Protein AF-A0A1Y4EN59-F1 (afdb_monomer_lite)

Secondary structure (DSSP, 8-state):
--HHHHHHHHHHHHTT--S------TT--TT-S--HHHHHHHHHHHTT--S----SSGGGT-SS-TTTTTHHHHS--

pLDDT: mean 71.88, std 15.23, range [33.19, 88.5]

Foldseek 3Di:
DDPVVVVQVVVCVVVVNPDDDDQDQPPDDLADPPGVSLVVVVVCVVVVNDPDDDDPDPSVNHDPPDCVPVCVPPPDD

Sequence (77 aa):
MSFQKRILETYAKQNGFTNLRWYTDDGFSGANFQRPGFQAMLADIEAGKVGTVIVKDMSRLGRNYLQVGFYTEMLFP

Radius of gyration: 13.68 Å; chains: 1; bounding box: 26×34×31 Å

Structure (mmCIF, N/CA/C/O backbone):
data_AF-A0A1Y4EN59-F1
#
_entry.id   AF-A0A1Y4EN59-F1
#
loop_
_atom_site.group_PDB
_atom_site.id
_atom_site.type_symbol
_atom_site.label_atom_id
_atom_site.label_alt_id
_atom_site.label_comp_id
_atom_site.label_asym_id
_atom_site.label_entity_id
_atom_site.label_seq_id
_atom_site.pdbx_PDB_ins_code
_atom_site.Cartn_x
_atom_site.Cartn_y
_atom_site.Cartn_z
_atom_site.occupancy
_atom_site.B_iso_or_equiv
_atom_site.auth_seq_id
_atom_site.auth_comp_id
_atom_site.auth_asym_id
_atom_site.auth_atom_id
_atom_site.pdbx_PDB_model_num
ATOM 1 N N . MET A 1 1 ? 8.916 -15.585 5.985 1.00 57.53 1 MET A N 1
ATOM 2 C CA . MET A 1 1 ? 8.246 -14.273 6.159 1.00 57.53 1 MET A CA 1
ATOM 3 C C . MET A 1 1 ? 9.328 -13.207 6.286 1.00 57.53 1 MET A C 1
ATOM 5 O O . MET A 1 1 ? 10.181 -13.356 7.151 1.00 57.53 1 MET A O 1
ATOM 9 N N . SER A 1 2 ? 9.381 -12.208 5.398 1.00 72.19 2 SER A N 1
ATOM 10 C CA . SER A 1 2 ? 10.431 -11.177 5.458 1.00 72.19 2 SER A CA 1
ATOM 11 C C . SER A 1 2 ? 10.208 -10.247 6.658 1.00 72.19 2 SER A C 1
ATOM 13 O O . SER A 1 2 ? 9.068 -9.994 7.048 1.00 72.19 2 SER A O 1
ATOM 15 N N . PHE A 1 3 ? 11.284 -9.716 7.247 1.00 78.31 3 PHE A N 1
ATOM 16 C CA . PHE A 1 3 ? 11.217 -8.812 8.408 1.00 78.31 3 PHE A CA 1
ATOM 17 C C . PHE A 1 3 ? 10.271 -7.616 8.182 1.00 78.31 3 PHE A C 1
ATOM 19 O O . PHE A 1 3 ? 9.563 -7.192 9.091 1.00 78.31 3 PHE A O 1
ATOM 26 N N . GLN A 1 4 ? 10.192 -7.130 6.940 1.00 72.19 4 GLN A N 1
ATOM 27 C CA . GLN A 1 4 ? 9.307 -6.032 6.543 1.00 72.19 4 GLN A CA 1
ATOM 28 C C . GLN A 1 4 ? 7.822 -6.379 6.702 1.00 72.19 4 GLN A C 1
ATOM 30 O O . GLN A 1 4 ? 7.059 -5.558 7.204 1.00 72.19 4 GLN A O 1
ATOM 35 N N . LYS A 1 5 ? 7.416 -7.600 6.334 1.00 78.19 5 LYS A N 1
ATOM 36 C CA . LYS A 1 5 ? 6.028 -8.045 6.499 1.00 78.19 5 LYS A CA 1
ATOM 37 C C . LYS A 1 5 ? 5.651 -8.141 7.978 1.00 78.19 5 LYS A C 1
ATOM 39 O O . LYS A 1 5 ? 4.561 -7.727 8.342 1.00 78.19 5 LYS A O 1
ATOM 44 N N . ARG A 1 6 ? 6.574 -8.574 8.846 1.00 82.75 6 ARG A N 1
ATOM 45 C CA . ARG A 1 6 ? 6.322 -8.639 10.295 1.00 82.75 6 ARG A CA 1
ATOM 46 C C . ARG A 1 6 ? 6.065 -7.260 10.907 1.00 82.75 6 ARG A C 1
ATOM 48 O O . ARG A 1 6 ? 5.182 -7.130 11.740 1.00 82.75 6 ARG A O 1
ATOM 55 N N . ILE A 1 7 ? 6.804 -6.231 10.483 1.00 85.31 7 ILE A N 1
ATOM 56 C CA . ILE A 1 7 ? 6.584 -4.850 10.952 1.00 85.31 7 ILE A CA 1
ATOM 57 C C . ILE A 1 7 ? 5.189 -4.360 10.553 1.00 85.31 7 ILE A C 1
ATOM 59 O O . ILE A 1 7 ? 4.455 -3.845 11.393 1.00 85.31 7 ILE A O 1
ATOM 63 N N . LEU A 1 8 ? 4.822 -4.546 9.282 1.00 83.75 8 LEU A N 1
ATOM 64 C CA . LEU A 1 8 ? 3.521 -4.122 8.762 1.00 83.75 8 LEU A CA 1
ATOM 65 C C . LEU A 1 8 ? 2.372 -4.888 9.424 1.00 83.75 8 LEU A C 1
ATOM 67 O O . LEU A 1 8 ? 1.355 -4.295 9.758 1.00 83.75 8 LEU A O 1
ATOM 71 N N . GLU A 1 9 ? 2.551 -6.185 9.670 1.00 84.75 9 GLU A N 1
ATOM 72 C CA . GLU A 1 9 ? 1.566 -7.011 10.362 1.00 84.75 9 GLU A CA 1
ATOM 73 C C . GLU A 1 9 ? 1.365 -6.564 11.814 1.00 84.75 9 GLU A C 1
ATOM 75 O O . GLU A 1 9 ? 0.227 -6.440 12.263 1.00 84.75 9 GLU A O 1
ATOM 80 N N . THR A 1 10 ? 2.450 -6.281 12.542 1.00 86.56 10 THR A N 1
ATOM 81 C CA . THR A 1 10 ? 2.368 -5.751 13.909 1.00 86.56 10 THR A CA 1
ATOM 82 C C . THR A 1 10 ? 1.638 -4.414 13.933 1.00 86.56 10 THR A C 1
ATOM 84 O O . THR A 1 10 ? 0.725 -4.245 14.737 1.00 86.56 10 THR A O 1
ATOM 87 N N . TYR A 1 11 ? 1.990 -3.492 13.032 1.00 87.25 11 TYR A N 1
ATOM 88 C CA . TYR A 1 11 ? 1.311 -2.201 12.924 1.00 87.25 11 TYR A CA 1
ATOM 89 C C . TYR A 1 11 ? -0.180 -2.380 12.631 1.00 87.25 11 TYR A C 1
ATOM 91 O O . TYR A 1 11 ? -1.024 -1.764 13.280 1.00 87.25 11 TYR A O 1
ATOM 99 N N . ALA A 1 12 ? -0.517 -3.266 11.695 1.00 86.50 12 ALA A N 1
ATOM 100 C CA . ALA A 1 12 ? -1.896 -3.486 11.309 1.00 86.50 12 ALA A CA 1
ATOM 101 C C . ALA A 1 12 ? -2.731 -4.070 12.462 1.00 86.50 12 ALA A C 1
ATOM 103 O O . ALA A 1 12 ? -3.800 -3.551 12.775 1.00 86.50 12 ALA A O 1
ATOM 104 N N . LYS A 1 13 ? -2.189 -5.073 13.167 1.00 85.69 13 LYS A N 1
ATOM 105 C CA . LYS A 1 13 ? -2.813 -5.671 14.357 1.00 85.69 13 LYS A CA 1
ATOM 106 C C . LYS A 1 13 ? -2.997 -4.665 15.492 1.00 85.69 13 LYS A C 1
ATOM 108 O O . LYS A 1 13 ? -4.055 -4.647 16.109 1.00 85.69 13 LYS A O 1
ATOM 113 N N . GLN A 1 14 ? -1.998 -3.821 15.758 1.00 88.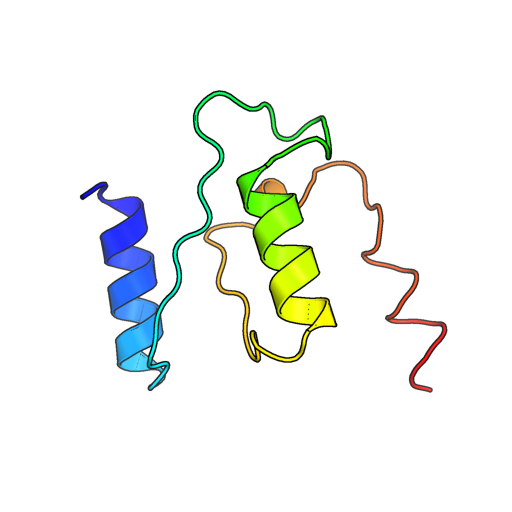50 14 GLN A N 1
ATOM 114 C CA . GLN A 1 14 ? -2.073 -2.790 16.802 1.00 88.50 14 GLN A CA 1
ATOM 115 C C . GLN A 1 14 ? -3.151 -1.736 16.523 1.00 88.50 14 GLN A C 1
ATOM 117 O O . GLN A 1 14 ? -3.756 -1.230 17.460 1.00 88.50 14 GLN A O 1
ATOM 122 N N . ASN A 1 15 ? -3.415 -1.437 15.250 1.00 86.88 15 ASN A N 1
ATOM 123 C CA . ASN A 1 15 ? -4.455 -0.493 14.834 1.00 86.88 15 ASN A CA 1
ATOM 124 C C . ASN A 1 15 ? -5.816 -1.171 14.574 1.00 86.88 15 ASN A C 1
ATOM 126 O O . ASN A 1 15 ? -6.734 -0.531 14.072 1.00 86.88 15 ASN A O 1
ATOM 130 N N . GLY A 1 16 ? -5.961 -2.462 14.896 1.00 86.81 16 GLY A N 1
ATOM 131 C CA . GLY A 1 16 ? -7.222 -3.192 14.737 1.00 86.81 16 GLY A CA 1
ATOM 132 C C . GLY A 1 16 ? -7.584 -3.549 13.291 1.00 86.81 16 GLY A C 1
ATOM 133 O O . GLY A 1 16 ? -8.705 -3.988 13.036 1.00 86.81 16 GLY A O 1
ATOM 134 N N . PHE A 1 17 ? -6.659 -3.410 12.338 1.00 86.62 17 PHE A N 1
ATOM 135 C CA . PHE A 1 17 ? -6.888 -3.846 10.964 1.00 86.62 17 PHE A CA 1
ATOM 136 C C . PHE A 1 17 ? -6.874 -5.377 10.888 1.00 86.62 17 PHE A C 1
ATOM 138 O O . PHE A 1 17 ? -5.890 -6.039 11.231 1.00 86.62 17 PHE A O 1
ATOM 145 N N . THR A 1 18 ? -7.979 -5.945 10.413 1.00 79.50 18 THR A N 1
ATOM 146 C CA . THR A 1 18 ? -8.166 -7.386 10.201 1.00 79.50 18 THR A CA 1
ATOM 147 C C . THR A 1 18 ? -8.173 -7.701 8.697 1.00 79.50 18 THR A C 1
ATOM 149 O O . THR A 1 18 ? -8.219 -6.790 7.875 1.00 79.50 18 THR A O 1
ATOM 152 N N . ASN A 1 19 ? -8.080 -8.980 8.309 1.00 83.56 19 ASN A N 1
ATOM 153 C CA . ASN A 1 19 ? -8.093 -9.424 6.899 1.00 83.56 19 ASN A CA 1
ATOM 154 C C . ASN A 1 19 ? -6.964 -8.852 6.019 1.00 83.56 19 ASN A C 1
ATOM 156 O O . ASN A 1 19 ? -7.188 -8.373 4.909 1.00 83.56 19 ASN A O 1
ATOM 160 N N . LEU A 1 20 ? -5.724 -8.931 6.505 1.00 84.00 20 LEU A N 1
ATOM 161 C CA . LEU A 1 20 ? -4.557 -8.432 5.775 1.00 84.00 20 LEU A CA 1
ATOM 162 C C . LEU A 1 20 ? -4.347 -9.189 4.458 1.00 84.00 20 LEU A C 1
ATOM 164 O O . LEU A 1 20 ? -4.110 -10.399 4.456 1.00 84.00 20 LEU A O 1
ATOM 168 N N . ARG A 1 21 ? -4.353 -8.452 3.343 1.00 85.56 21 ARG A N 1
ATOM 169 C CA . ARG A 1 21 ? -3.963 -8.958 2.024 1.00 85.56 21 ARG A CA 1
ATOM 170 C C . ARG A 1 21 ? -2.594 -8.411 1.641 1.00 85.56 21 ARG A C 1
ATOM 172 O O . ARG A 1 21 ? -2.340 -7.214 1.745 1.00 85.56 21 ARG A O 1
ATOM 179 N N . TRP A 1 22 ? -1.706 -9.297 1.204 1.00 85.62 22 TRP A N 1
ATOM 180 C CA . TRP A 1 22 ? -0.352 -8.927 0.807 1.00 85.62 22 TRP A CA 1
ATOM 181 C C . TRP A 1 22 ? -0.271 -8.765 -0.704 1.00 85.62 22 TRP A C 1
ATOM 183 O O . TRP A 1 22 ? -0.482 -9.730 -1.435 1.00 85.62 22 TRP A O 1
ATOM 193 N N . TYR A 1 23 ? 0.114 -7.574 -1.149 1.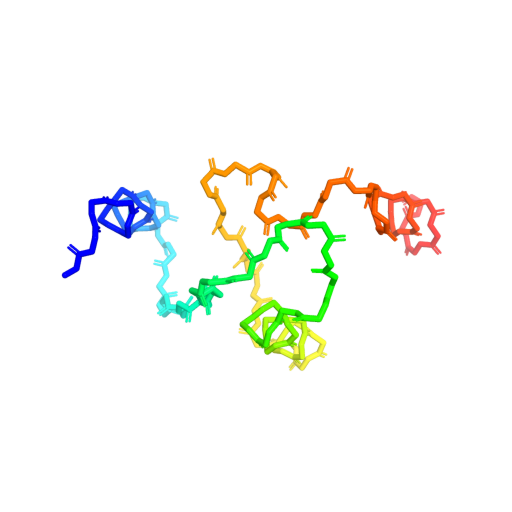00 84.38 23 TYR A N 1
ATOM 194 C CA . TYR A 1 23 ? 0.477 -7.303 -2.535 1.00 84.38 23 TYR A CA 1
ATOM 195 C C . TYR A 1 23 ? 1.990 -7.114 -2.603 1.00 84.38 23 TYR A C 1
ATOM 197 O O . TYR A 1 23 ? 2.554 -6.270 -1.904 1.00 84.38 23 TYR A O 1
ATOM 205 N N . THR A 1 24 ? 2.665 -7.949 -3.385 1.00 79.94 24 THR A N 1
ATOM 206 C CA . THR A 1 24 ? 4.127 -7.949 -3.503 1.00 79.94 24 THR A CA 1
ATOM 207 C C . THR A 1 24 ? 4.529 -7.940 -4.964 1.00 79.94 24 THR A C 1
ATOM 209 O O . THR A 1 24 ? 3.999 -8.724 -5.745 1.00 79.94 24 THR A O 1
ATOM 212 N N . ASP A 1 25 ? 5.498 -7.096 -5.307 1.00 75.75 25 ASP A N 1
ATOM 213 C CA . ASP A 1 25 ? 6.094 -7.023 -6.641 1.00 75.75 25 ASP A CA 1
ATOM 214 C C . ASP A 1 25 ? 7.587 -7.335 -6.530 1.00 75.75 25 ASP A C 1
ATOM 216 O O . ASP A 1 25 ? 8.429 -6.435 -6.471 1.00 75.75 25 ASP A O 1
ATOM 220 N N . ASP A 1 26 ? 7.921 -8.620 -6.431 1.00 70.38 26 ASP A N 1
ATOM 221 C CA . ASP A 1 26 ? 9.315 -9.053 -6.366 1.00 70.38 26 ASP A CA 1
ATOM 222 C C . ASP A 1 26 ? 9.970 -8.883 -7.748 1.00 70.38 26 ASP A C 1
ATOM 224 O O . ASP A 1 26 ? 9.468 -9.382 -8.752 1.00 70.38 26 ASP A O 1
ATOM 228 N N . GLY A 1 27 ? 11.087 -8.150 -7.811 1.00 66.50 27 GLY A N 1
ATOM 229 C CA . GLY A 1 27 ? 11.860 -7.949 -9.046 1.00 66.50 27 GLY A CA 1
ATOM 230 C C . GLY A 1 27 ? 11.422 -6.777 -9.933 1.00 66.50 27 GLY A C 1
ATOM 231 O O . GLY A 1 27 ? 12.051 -6.529 -10.959 1.00 66.50 27 GLY A O 1
ATOM 232 N N . PHE A 1 28 ? 10.404 -6.010 -9.538 1.00 63.31 28 PHE A N 1
ATOM 233 C CA . PHE A 1 28 ? 9.955 -4.840 -10.295 1.00 63.31 28 PHE A CA 1
ATOM 234 C C . PHE A 1 28 ? 10.588 -3.555 -9.760 1.00 63.31 28 PHE A C 1
ATOM 236 O O . PHE A 1 28 ? 10.555 -3.266 -8.561 1.00 63.31 28 PHE A O 1
ATOM 243 N N . SER A 1 29 ? 11.158 -2.746 -10.654 1.00 60.72 29 SER A N 1
ATOM 244 C CA . SER A 1 29 ? 11.633 -1.416 -10.282 1.00 60.72 29 SER A CA 1
ATOM 245 C C . SER A 1 29 ? 10.437 -0.492 -10.016 1.00 60.72 29 SER A C 1
ATOM 247 O O . SER A 1 29 ? 9.445 -0.501 -10.743 1.00 60.72 29 SER A O 1
ATOM 249 N N . GLY A 1 30 ? 10.531 0.361 -8.990 1.00 57.16 30 GLY A N 1
ATOM 250 C CA . GLY A 1 30 ? 9.505 1.374 -8.683 1.00 57.16 30 GLY A CA 1
ATOM 251 C C . GLY A 1 30 ? 9.390 2.505 -9.720 1.00 57.16 30 GLY A C 1
ATOM 252 O O . GLY A 1 30 ? 8.783 3.534 -9.428 1.00 57.16 30 GLY A O 1
ATOM 253 N N . ALA A 1 31 ? 10.022 2.346 -10.889 1.00 55.75 31 ALA A N 1
ATOM 254 C CA . ALA A 1 31 ? 9.966 3.280 -12.007 1.00 55.75 31 ALA A CA 1
ATOM 255 C C . ALA A 1 31 ? 8.758 3.023 -12.924 1.00 55.75 31 ALA A C 1
ATOM 257 O O . ALA A 1 31 ? 8.279 3.965 -13.548 1.00 55.75 31 ALA A O 1
ATOM 258 N N . ASN A 1 32 ? 8.236 1.788 -12.963 1.00 59.97 32 ASN A N 1
ATOM 259 C CA . ASN A 1 32 ? 7.126 1.408 -13.838 1.00 59.97 32 ASN A CA 1
ATOM 260 C C . ASN A 1 32 ? 5.880 0.995 -13.040 1.00 59.97 32 ASN A C 1
ATOM 262 O O . ASN A 1 32 ? 5.966 0.268 -12.053 1.00 59.97 32 ASN A O 1
ATOM 266 N N . PHE A 1 33 ? 4.707 1.417 -13.522 1.00 62.72 33 PHE A N 1
ATOM 267 C CA . PHE A 1 33 ? 3.387 1.078 -12.962 1.00 62.72 33 PHE A 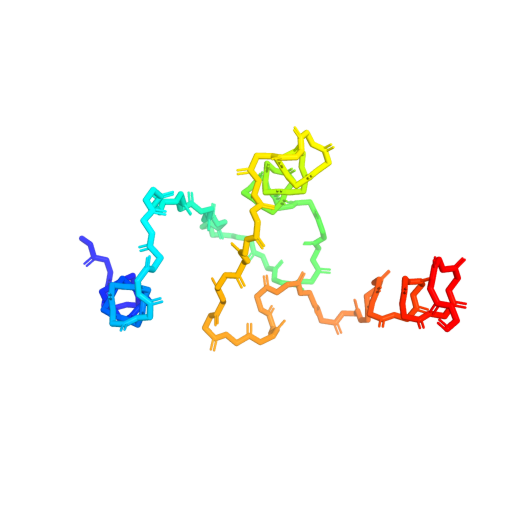CA 1
ATOM 268 C C . PHE A 1 33 ? 2.859 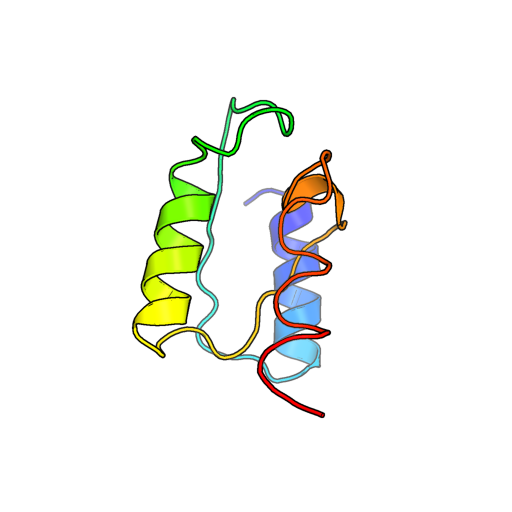-0.293 -13.416 1.00 62.72 33 PHE A C 1
ATOM 270 O O . PHE A 1 33 ? 1.779 -0.712 -13.009 1.00 62.72 33 PHE A O 1
ATOM 277 N N . GLN A 1 34 ? 3.623 -1.021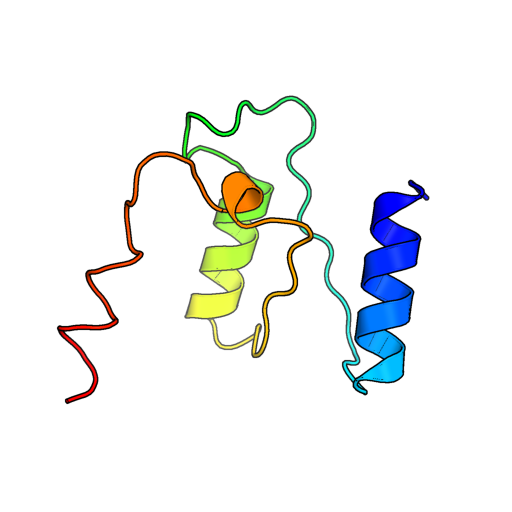 -14.236 1.00 66.69 34 GLN A N 1
ATOM 278 C CA . GLN A 1 34 ? 3.338 -2.405 -14.633 1.00 66.69 34 GLN A CA 1
ATOM 279 C C . GLN A 1 34 ? 3.776 -3.371 -13.529 1.00 66.69 34 GLN A C 1
ATOM 281 O O . GLN A 1 34 ? 4.678 -4.188 -13.695 1.00 66.69 34 GLN A O 1
ATOM 286 N N . ARG A 1 35 ? 3.176 -3.195 -12.358 1.00 74.00 35 ARG A N 1
ATOM 287 C CA . ARG A 1 35 ? 3.463 -3.958 -11.150 1.00 74.00 35 ARG A CA 1
ATOM 288 C C . ARG A 1 35 ? 2.241 -4.825 -10.856 1.00 74.00 35 ARG A C 1
ATOM 290 O O . ARG A 1 35 ? 1.195 -4.267 -10.531 1.00 74.00 35 ARG A O 1
ATOM 297 N N . PRO A 1 36 ? 2.312 -6.152 -11.047 1.00 79.38 36 PRO A N 1
ATOM 298 C CA . PRO A 1 36 ? 1.132 -7.014 -10.993 1.00 79.38 36 PRO A CA 1
ATOM 299 C C . PRO A 1 36 ? 0.454 -7.010 -9.616 1.00 79.38 36 PRO A C 1
ATOM 301 O O . PRO A 1 36 ? -0.771 -6.997 -9.533 1.00 79.38 36 PRO A O 1
ATOM 304 N N . GLY A 1 37 ? 1.226 -6.946 -8.530 1.00 81.81 37 GLY A N 1
ATOM 305 C CA . GLY A 1 37 ? 0.704 -6.777 -7.177 1.00 81.81 37 GLY A CA 1
ATOM 306 C C . GLY A 1 37 ? 0.047 -5.412 -6.981 1.00 81.81 37 GLY A C 1
ATOM 307 O O . GLY A 1 37 ? -1.020 -5.327 -6.378 1.00 81.81 37 GLY A O 1
ATOM 308 N N . PHE A 1 38 ? 0.633 -4.353 -7.540 1.00 80.19 38 PHE A N 1
ATOM 309 C CA . PHE A 1 38 ? 0.038 -3.015 -7.512 1.00 80.19 38 PHE A CA 1
ATOM 310 C C . PHE A 1 38 ? -1.277 -2.937 -8.306 1.00 80.19 38 PHE A C 1
ATOM 312 O O . PHE A 1 38 ? -2.251 -2.374 -7.818 1.00 80.19 38 PHE A O 1
ATOM 319 N N . GLN A 1 39 ? -1.347 -3.545 -9.493 1.00 82.19 39 GLN A N 1
ATOM 320 C CA . GLN A 1 39 ? -2.579 -3.599 -10.288 1.00 82.19 39 GLN A CA 1
ATOM 321 C C . GLN A 1 39 ? -3.675 -4.421 -9.603 1.00 82.19 39 GLN A C 1
ATOM 323 O O . GLN A 1 39 ? -4.826 -3.997 -9.582 1.00 82.19 39 GLN A O 1
ATOM 328 N N . ALA A 1 40 ? -3.324 -5.556 -8.990 1.00 85.44 40 ALA A N 1
ATOM 329 C CA . ALA A 1 40 ? -4.270 -6.342 -8.201 1.00 85.44 40 ALA A CA 1
ATOM 330 C C . ALA A 1 40 ? -4.831 -5.531 -7.020 1.00 85.44 40 ALA A C 1
ATOM 332 O O . ALA A 1 40 ? -6.034 -5.550 -6.775 1.00 85.44 40 ALA A O 1
ATOM 333 N N . MET A 1 41 ? -3.974 -4.764 -6.338 1.00 86.44 41 MET A N 1
ATOM 334 C CA . MET A 1 41 ? -4.395 -3.860 -5.268 1.00 86.44 41 MET A CA 1
ATOM 335 C C . MET A 1 41 ? -5.382 -2.801 -5.775 1.00 86.44 41 MET A C 1
ATOM 337 O O . MET A 1 41 ? -6.411 -2.599 -5.139 1.00 86.44 41 MET A O 1
ATOM 341 N N . LEU A 1 42 ? -5.099 -2.151 -6.911 1.00 82.62 42 LEU A N 1
ATOM 342 C CA . LEU A 1 42 ? -6.003 -1.161 -7.510 1.00 82.62 42 LEU A CA 1
ATOM 343 C C . LEU A 1 42 ? -7.357 -1.772 -7.886 1.00 82.62 42 LEU A C 1
ATOM 345 O O . LEU A 1 42 ? -8.388 -1.207 -7.539 1.00 82.62 42 LEU A O 1
ATOM 349 N N . ALA A 1 43 ? -7.364 -2.952 -8.506 1.00 84.62 43 ALA A N 1
ATOM 350 C CA . ALA A 1 43 ? -8.601 -3.641 -8.867 1.00 84.62 43 ALA A CA 1
ATOM 351 C C . ALA A 1 43 ? -9.455 -3.993 -7.635 1.00 84.62 43 ALA A C 1
ATOM 353 O O . ALA A 1 43 ? -10.679 -3.874 -7.667 1.00 84.62 43 ALA A O 1
ATOM 354 N N . ASP A 1 44 ? -8.832 -4.403 -6.527 1.00 84.62 44 ASP A N 1
ATOM 355 C CA . ASP A 1 44 ? -9.559 -4.675 -5.285 1.00 84.62 44 ASP A CA 1
ATOM 356 C C . ASP A 1 44 ? -10.042 -3.391 -4.579 1.00 84.62 44 ASP A C 1
ATOM 358 O O . ASP A 1 44 ? -11.070 -3.431 -3.899 1.00 84.62 44 ASP A O 1
ATOM 362 N N . ILE A 1 45 ? -9.347 -2.259 -4.748 1.00 83.50 45 ILE A N 1
ATOM 363 C CA . ILE A 1 45 ? -9.812 -0.934 -4.299 1.00 83.50 45 ILE A CA 1
ATOM 364 C C . ILE A 1 45 ? -11.039 -0.504 -5.113 1.00 83.50 45 ILE A C 1
ATOM 366 O O . ILE A 1 45 ? -12.061 -0.163 -4.523 1.00 83.50 45 ILE A O 1
ATOM 370 N N . GLU A 1 46 ? -10.977 -0.582 -6.445 1.00 80.94 46 GLU A N 1
ATOM 371 C CA . GLU A 1 46 ? -12.099 -0.249 -7.339 1.00 80.94 46 GLU A CA 1
ATOM 372 C C . GLU A 1 46 ? -13.316 -1.155 -7.104 1.00 80.94 46 GLU A C 1
ATOM 374 O O . GLU A 1 46 ? -14.456 -0.703 -7.161 1.00 80.94 46 GLU A O 1
ATOM 379 N N . ALA A 1 47 ? -13.088 -2.424 -6.758 1.00 86.19 47 ALA A N 1
ATOM 380 C CA . ALA A 1 47 ? -14.142 -3.360 -6.373 1.00 86.19 47 ALA A CA 1
ATOM 381 C C . ALA A 1 47 ? -14.695 -3.135 -4.948 1.00 86.19 47 ALA A C 1
ATOM 383 O O . ALA A 1 47 ? -15.535 -3.917 -4.499 1.00 86.19 47 ALA A O 1
ATOM 384 N N . GLY A 1 48 ? -14.207 -2.132 -4.207 1.00 85.50 48 GLY A N 1
ATOM 385 C CA . GLY A 1 48 ? -14.650 -1.813 -2.845 1.00 85.50 48 GLY A CA 1
ATOM 386 C C . GLY A 1 48 ? -14.229 -2.830 -1.777 1.00 85.50 48 GLY A C 1
ATOM 387 O O . GLY A 1 48 ? -14.797 -2.853 -0.687 1.00 85.50 48 GLY A O 1
ATOM 388 N N . LYS A 1 49 ? -13.249 -3.695 -2.066 1.00 83.69 49 LYS A N 1
ATOM 389 C CA . LYS A 1 49 ? -12.784 -4.758 -1.152 1.00 83.69 49 LYS A CA 1
ATOM 390 C C . LYS A 1 49 ? -11.672 -4.296 -0.212 1.00 83.69 49 LYS A C 1
ATOM 392 O O . LYS A 1 49 ? -11.394 -4.968 0.780 1.00 83.69 49 LYS A O 1
ATOM 397 N N . VAL A 1 50 ? -11.014 -3.181 -0.530 1.00 83.81 50 VAL A N 1
ATOM 398 C CA . VAL A 1 50 ? -9.904 -2.621 0.251 1.00 83.81 50 VAL A CA 1
ATOM 399 C C . VAL A 1 50 ? -10.329 -1.284 0.844 1.00 83.81 50 VAL A C 1
ATOM 401 O O . VAL A 1 50 ? -10.489 -0.306 0.124 1.00 83.81 50 VAL A O 1
ATOM 404 N N . GLY A 1 51 ? -10.472 -1.234 2.170 1.00 80.56 51 GLY A N 1
ATOM 405 C CA . GLY A 1 51 ? -10.755 0.010 2.896 1.00 80.56 51 GLY A CA 1
ATOM 406 C C . GLY A 1 51 ? -9.504 0.771 3.346 1.00 80.56 51 GLY A C 1
ATOM 407 O O . GLY A 1 51 ? -9.571 1.959 3.646 1.00 80.56 51 GLY A O 1
ATOM 408 N N . THR A 1 52 ? -8.345 0.111 3.434 1.00 84.00 52 THR A N 1
ATOM 409 C CA . THR A 1 52 ? -7.101 0.746 3.896 1.00 84.00 52 THR A CA 1
ATOM 410 C C . THR A 1 52 ? -5.885 0.087 3.260 1.00 84.00 52 THR A C 1
ATOM 412 O O . THR A 1 52 ? -5.773 -1.138 3.228 1.00 84.00 52 THR A O 1
ATOM 415 N N . VAL A 1 53 ? -4.951 0.914 2.789 1.00 85.50 53 VAL A N 1
ATOM 416 C CA . VAL A 1 53 ? -3.670 0.484 2.222 1.00 85.50 53 VAL A CA 1
ATOM 417 C C . VAL A 1 53 ? -2.551 0.876 3.181 1.00 85.50 53 VAL A C 1
ATOM 419 O O . VAL A 1 53 ? -2.410 2.044 3.532 1.00 85.50 53 VAL A O 1
ATOM 422 N N . ILE A 1 54 ? -1.737 -0.098 3.594 1.00 83.88 54 ILE A N 1
ATOM 423 C CA . ILE A 1 54 ? -0.603 0.117 4.500 1.00 83.88 54 ILE A CA 1
ATOM 424 C C . ILE A 1 54 ? 0.688 -0.154 3.729 1.00 83.88 54 ILE A C 1
ATOM 426 O O . ILE A 1 54 ? 0.915 -1.263 3.244 1.00 83.88 54 ILE A O 1
ATOM 430 N N . VAL A 1 55 ? 1.554 0.854 3.637 1.00 83.00 55 VAL A N 1
ATOM 431 C CA . VAL A 1 55 ? 2.856 0.767 2.963 1.00 83.00 55 VAL A CA 1
ATOM 432 C C . VAL A 1 55 ? 3.984 1.147 3.914 1.00 83.00 55 VAL A C 1
ATOM 434 O O . VAL A 1 55 ? 3.805 1.959 4.815 1.00 83.00 55 VAL A O 1
ATOM 437 N N . LYS A 1 56 ? 5.172 0.568 3.704 1.00 77.69 56 LYS A N 1
ATOM 438 C CA . LYS A 1 56 ? 6.371 0.913 4.485 1.00 77.69 56 LYS A CA 1
ATOM 439 C C . LYS A 1 56 ? 6.848 2.343 4.205 1.00 77.69 56 LYS A C 1
ATOM 441 O O . LYS A 1 56 ? 7.316 3.022 5.110 1.00 77.69 56 LYS A O 1
ATOM 446 N N . ASP A 1 57 ? 6.806 2.751 2.942 1.00 76.38 57 ASP A N 1
ATOM 447 C CA . ASP A 1 57 ? 7.284 4.045 2.470 1.00 76.38 57 ASP A CA 1
ATOM 448 C C . ASP A 1 57 ? 6.563 4.413 1.160 1.00 76.38 57 ASP A C 1
ATOM 450 O O . ASP A 1 57 ? 6.172 3.528 0.391 1.00 76.38 57 ASP A O 1
ATOM 454 N N . MET A 1 58 ? 6.382 5.710 0.894 1.00 67.19 58 MET A N 1
ATOM 455 C CA . MET A 1 58 ? 5.641 6.192 -0.286 1.00 67.19 58 MET A CA 1
ATOM 456 C C . MET A 1 58 ? 6.292 5.794 -1.617 1.00 67.19 58 MET A C 1
ATOM 458 O O . MET A 1 58 ? 5.613 5.697 -2.638 1.00 67.19 58 MET A O 1
ATOM 462 N N . SER A 1 59 ? 7.588 5.463 -1.623 1.00 68.69 59 SER A N 1
ATOM 463 C CA . SER A 1 59 ? 8.264 5.002 -2.841 1.00 68.69 59 SER A CA 1
ATOM 464 C C . SER A 1 59 ? 7.758 3.634 -3.325 1.00 68.69 59 SER A C 1
ATOM 466 O O . SER A 1 59 ? 8.017 3.252 -4.467 1.00 68.69 59 SER A O 1
ATOM 468 N N . ARG A 1 60 ? 6.997 2.907 -2.490 1.00 68.81 60 ARG A N 1
ATOM 469 C CA . ARG A 1 60 ? 6.325 1.651 -2.857 1.00 68.81 60 ARG A CA 1
ATOM 470 C C . ARG A 1 60 ? 5.073 1.836 -3.699 1.00 68.81 60 ARG A C 1
ATOM 472 O O . ARG A 1 60 ? 4.663 0.853 -4.312 1.00 68.81 60 ARG A O 1
ATOM 479 N N . LEU A 1 61 ? 4.515 3.042 -3.770 1.00 66.88 61 LEU A N 1
ATOM 480 C CA . LEU A 1 61 ? 3.362 3.354 -4.618 1.00 66.88 61 LEU A CA 1
ATOM 481 C C . LEU A 1 61 ? 3.795 3.847 -6.012 1.00 66.88 61 LEU A C 1
ATOM 483 O O . LEU A 1 61 ? 3.191 3.463 -7.004 1.00 66.88 61 LEU A O 1
ATOM 487 N N . GLY A 1 62 ? 4.895 4.597 -6.119 1.00 61.81 62 GLY A N 1
ATOM 488 C CA . GLY A 1 62 ? 5.471 5.032 -7.401 1.00 61.81 62 GLY A CA 1
ATOM 489 C C . GLY A 1 62 ? 6.251 6.341 -7.264 1.00 61.81 62 GLY A C 1
ATOM 490 O O . GLY A 1 62 ? 5.910 7.171 -6.427 1.00 61.81 62 GLY A O 1
ATOM 491 N N . ARG A 1 63 ? 7.337 6.515 -8.039 1.00 55.47 63 ARG A N 1
ATOM 492 C CA . ARG A 1 63 ? 8.250 7.680 -7.918 1.00 55.4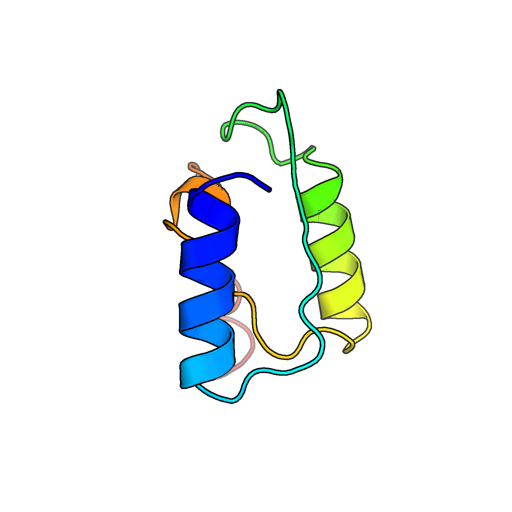7 63 ARG A CA 1
ATOM 493 C C . ARG A 1 63 ? 7.851 8.904 -8.740 1.00 55.47 63 ARG A C 1
ATOM 495 O O . ARG A 1 63 ? 8.075 10.023 -8.297 1.00 55.47 63 ARG A O 1
ATOM 502 N N . ASN A 1 64 ? 7.277 8.708 -9.922 1.00 46.66 64 ASN A N 1
ATOM 503 C CA . ASN A 1 64 ? 6.597 9.788 -10.620 1.00 46.66 64 ASN A CA 1
ATOM 504 C C . ASN A 1 64 ? 5.212 9.887 -9.977 1.00 46.66 64 ASN A C 1
ATOM 506 O O . ASN A 1 64 ? 4.437 8.963 -10.151 1.00 46.66 64 ASN A O 1
ATOM 510 N N . TYR A 1 65 ? 4.939 10.926 -9.199 1.00 47.56 65 TYR A N 1
ATOM 511 C CA . TYR A 1 65 ? 3.650 11.580 -8.890 1.00 47.56 65 TYR A CA 1
ATOM 512 C C . TYR A 1 65 ? 2.262 10.869 -8.938 1.00 47.56 65 TYR A C 1
ATOM 514 O O . TYR A 1 65 ? 1.326 11.325 -8.305 1.00 47.56 65 TYR A O 1
ATOM 522 N N . LEU A 1 66 ? 1.980 9.855 -9.738 1.00 51.44 66 LEU A N 1
ATOM 523 C CA . LEU A 1 66 ? 1.103 10.104 -10.887 1.00 51.44 66 LEU A CA 1
ATOM 524 C C . LEU A 1 66 ? -0.408 9.871 -10.706 1.00 51.44 66 LEU A C 1
ATOM 526 O O . LEU A 1 66 ? -1.144 9.880 -11.686 1.00 51.44 66 LEU A O 1
ATOM 530 N N . GLN A 1 67 ? -0.878 9.778 -9.464 1.00 47.34 67 GLN A N 1
ATOM 531 C CA . GLN A 1 67 ? -2.270 10.079 -9.089 1.00 47.34 67 GLN A CA 1
ATOM 532 C C . GLN A 1 67 ? -2.384 10.866 -7.768 1.00 47.34 67 GLN A C 1
ATOM 534 O O . GLN A 1 67 ? -3.492 11.140 -7.321 1.00 47.34 67 GLN A O 1
ATOM 539 N N . VAL A 1 68 ? -1.264 11.277 -7.156 1.00 45.03 68 VAL A N 1
ATOM 540 C CA . VAL A 1 68 ? -1.202 12.036 -5.888 1.00 45.03 68 VAL A CA 1
ATOM 541 C C . VAL A 1 68 ? -1.981 13.368 -5.955 1.00 45.03 68 VAL A C 1
ATOM 543 O O . VAL A 1 68 ? -2.344 13.900 -4.912 1.00 45.03 68 VAL A O 1
ATOM 546 N N . GLY A 1 69 ? -2.292 13.876 -7.157 1.00 48.59 69 GLY A N 1
ATOM 547 C CA . GLY A 1 69 ? -3.001 15.145 -7.390 1.00 48.59 69 GLY A CA 1
ATOM 548 C C . GLY A 1 69 ? -4.320 15.088 -8.183 1.00 48.59 69 GLY A C 1
ATOM 549 O O . GLY A 1 69 ? -4.937 16.127 -8.348 1.00 48.59 69 GLY A O 1
ATOM 550 N N . PHE A 1 70 ? -4.789 13.937 -8.693 1.00 49.06 70 PHE A N 1
ATOM 551 C CA . PHE A 1 70 ? -6.062 13.909 -9.455 1.00 49.06 70 PHE A CA 1
ATOM 552 C C . PHE A 1 70 ? -7.295 13.747 -8.547 1.00 49.06 70 PHE A C 1
ATOM 554 O O . PHE A 1 70 ? -8.331 14.346 -8.802 1.00 49.06 70 PHE A O 1
ATOM 561 N N . TYR A 1 71 ? -7.203 12.987 -7.451 1.00 39.44 71 TYR A N 1
ATOM 562 C CA . TYR A 1 71 ? -8.350 12.760 -6.551 1.00 39.44 71 TYR A CA 1
ATOM 563 C C . TYR A 1 71 ? -8.390 13.665 -5.323 1.00 39.44 71 TYR A C 1
ATOM 565 O O . TYR A 1 71 ? -9.453 13.839 -4.737 1.00 39.44 71 TYR A O 1
ATOM 573 N N . THR A 1 72 ? -7.267 14.272 -4.954 1.00 48.88 72 THR A N 1
ATOM 574 C CA . THR A 1 72 ? -7.244 15.344 -3.956 1.00 48.88 72 THR A CA 1
ATOM 575 C C . THR A 1 72 ? -7.905 16.633 -4.470 1.00 48.88 72 THR A C 1
ATOM 577 O O . THR A 1 72 ? -8.344 17.414 -3.638 1.00 48.88 72 THR A O 1
ATOM 580 N N . GLU A 1 73 ? -8.041 16.839 -5.796 1.00 48.59 73 GLU A N 1
ATOM 581 C CA . GLU A 1 73 ? -8.619 18.063 -6.400 1.00 48.59 73 GLU A CA 1
ATOM 582 C C . GLU A 1 73 ? -9.911 17.870 -7.241 1.00 48.59 73 GLU A C 1
ATOM 584 O O . GLU A 1 73 ? -10.584 18.863 -7.507 1.00 48.59 73 GLU A O 1
ATOM 589 N N . MET A 1 74 ? -10.309 16.652 -7.663 1.00 50.44 74 MET A N 1
ATOM 590 C CA . MET A 1 74 ? -11.414 16.482 -8.644 1.00 50.44 74 MET A CA 1
ATOM 591 C C . MET A 1 74 ? -12.688 15.752 -8.160 1.00 50.44 74 MET A C 1
ATOM 593 O O . MET A 1 74 ? -13.682 15.779 -8.882 1.00 50.44 74 MET A O 1
ATOM 597 N N . LEU A 1 75 ? -12.716 15.113 -6.976 1.00 38.47 75 LEU A N 1
ATOM 598 C CA . LEU A 1 75 ? -13.899 14.342 -6.518 1.00 38.47 75 LEU A CA 1
ATOM 599 C C . LEU A 1 75 ? -14.416 14.657 -5.102 1.00 38.47 75 LEU A C 1
ATOM 601 O O . LEU A 1 75 ? -15.545 14.285 -4.796 1.00 38.47 75 LEU A O 1
ATOM 605 N N . PHE A 1 76 ? -13.673 15.393 -4.272 1.00 33.19 76 PHE A N 1
ATOM 606 C CA . PHE A 1 76 ? -14.180 15.933 -3.003 1.00 33.19 76 PHE A CA 1
ATOM 607 C C . PHE A 1 76 ? -13.638 17.362 -2.780 1.00 33.19 76 PHE A C 1
ATOM 609 O O . PHE A 1 76 ? -12.456 17.483 -2.455 1.00 33.19 76 PHE A O 1
ATOM 616 N N . PRO A 1 77 ? -14.442 18.428 -3.002 1.00 43.66 77 PRO A N 1
ATOM 617 C CA . PRO A 1 77 ? -14.200 19.751 -2.414 1.00 43.66 77 PRO A CA 1
ATOM 618 C C . PRO A 1 77 ? -14.281 19.739 -0.880 1.00 43.66 77 PRO A C 1
ATOM 620 O O . PRO A 1 77 ? -14.906 18.807 -0.319 1.00 43.66 77 PRO A O 1
#